Protein AF-A0A938YFH1-F1 (afdb_monomer_lite)

Organism: NCBI:txid2803911

Sequence (97 aa):
MAEPLSPSSGPPEGPDLEEIRKILDVVEHRDPETAGPERLDADHGVLLTVQAELAEAVARLREVDPDAGRPAEEQRLLLDRVENAIAENRSARARPA

Radius of gyration: 17.84 Å; chains: 1; bounding box: 34×24×69 Å

Structure (mmCIF, N/CA/C/O backbone):
data_AF-A0A938YFH1-F1
#
_entry.id   AF-A0A938YFH1-F1
#
loop_
_atom_site.group_PDB
_atom_site.id
_atom_site.type_symbol
_atom_site.label_atom_id
_atom_site.label_alt_id
_atom_site.label_comp_id
_atom_site.label_asym_id
_atom_site.label_entity_id
_atom_site.label_seq_id
_atom_site.pdbx_PDB_ins_code
_atom_site.Cartn_x
_atom_site.Cartn_y
_atom_site.Cartn_z
_atom_site.occupancy
_atom_site.B_iso_or_equiv
_atom_site.auth_seq_id
_atom_site.auth_comp_id
_atom_site.auth_asym_id
_atom_site.auth_atom_id
_atom_site.pdbx_PDB_model_num
ATOM 1 N N . MET A 1 1 ? -10.700 16.807 -47.001 1.00 51.00 1 MET A N 1
ATOM 2 C CA . MET A 1 1 ? -9.995 15.520 -46.847 1.00 51.00 1 MET A CA 1
ATOM 3 C C . MET A 1 1 ? -9.882 15.288 -45.355 1.00 51.00 1 MET A C 1
ATOM 5 O O . MET A 1 1 ? -9.390 16.180 -44.684 1.00 51.00 1 MET A O 1
ATOM 9 N N . ALA A 1 2 ? -10.484 14.220 -44.835 1.00 52.53 2 ALA A N 1
ATOM 10 C CA . ALA A 1 2 ? -10.447 13.909 -43.408 1.00 52.53 2 ALA A CA 1
ATOM 11 C C . ALA A 1 2 ? -9.199 13.063 -43.139 1.00 52.53 2 ALA A C 1
ATOM 13 O O . ALA A 1 2 ? -9.040 12.008 -43.751 1.00 52.53 2 ALA A O 1
ATOM 14 N N . GLU A 1 3 ? -8.304 13.552 -42.2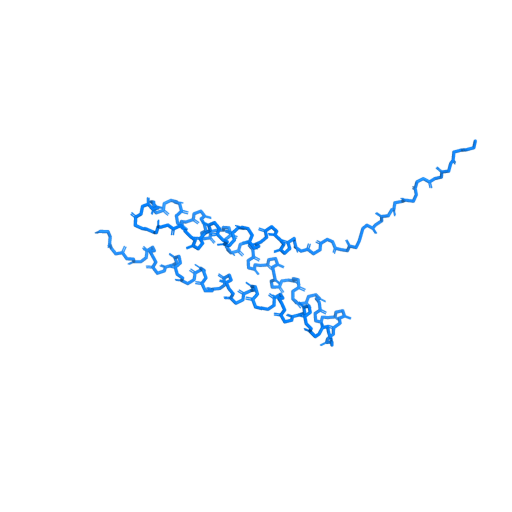88 1.00 59.03 3 GLU A N 1
ATOM 15 C CA . GLU A 1 3 ? -7.181 12.763 -41.787 1.00 59.03 3 GLU A CA 1
ATOM 16 C C . GLU A 1 3 ? -7.713 11.694 -40.817 1.00 59.03 3 GLU A C 1
ATOM 18 O O . GLU A 1 3 ? -8.584 11.999 -39.995 1.00 59.03 3 GLU A O 1
ATOM 23 N N . PRO A 1 4 ? -7.248 10.436 -40.904 1.00 57.25 4 PRO A N 1
ATOM 24 C CA . PRO A 1 4 ? -7.607 9.420 -39.931 1.00 57.25 4 PRO A CA 1
ATOM 25 C C . PRO A 1 4 ? -6.911 9.732 -38.602 1.00 57.25 4 PRO A C 1
ATOM 27 O O . PRO A 1 4 ? -5.687 9.819 -38.531 1.00 57.25 4 PRO A O 1
ATOM 30 N N . LEU A 1 5 ? -7.708 9.883 -37.544 1.00 53.34 5 LEU A N 1
ATOM 31 C CA . LEU A 1 5 ? -7.227 9.875 -36.168 1.00 53.34 5 LEU A CA 1
ATOM 32 C C . LEU A 1 5 ? -6.548 8.524 -35.922 1.00 53.34 5 LEU A C 1
ATOM 34 O O . LEU A 1 5 ? -7.218 7.492 -35.862 1.00 53.34 5 LEU A O 1
ATOM 38 N N . SER A 1 6 ? -5.221 8.525 -35.817 1.00 53.41 6 SER A N 1
ATOM 39 C CA . SER A 1 6 ? -4.479 7.387 -35.286 1.00 53.41 6 SER A CA 1
ATOM 40 C C . SER A 1 6 ? -5.079 7.019 -33.926 1.00 53.41 6 SER A C 1
ATOM 42 O O . SER A 1 6 ? -5.153 7.896 -33.060 1.00 53.41 6 SER A O 1
ATOM 44 N N . PRO A 1 7 ? -5.489 5.762 -33.681 1.00 47.31 7 PRO A N 1
ATOM 45 C CA . PRO A 1 7 ? -5.630 5.300 -32.317 1.00 47.31 7 PRO A CA 1
ATOM 46 C C . PRO A 1 7 ? -4.212 5.278 -31.748 1.00 47.31 7 PRO A C 1
ATOM 48 O O . PRO A 1 7 ? -3.452 4.341 -31.984 1.00 47.31 7 PRO A O 1
ATOM 51 N N . SER A 1 8 ? -3.815 6.343 -31.051 1.00 42.09 8 SER A N 1
ATOM 52 C CA . SER A 1 8 ? -2.716 6.236 -30.102 1.00 42.09 8 SER A CA 1
ATOM 53 C C . SER A 1 8 ? -3.190 5.244 -29.053 1.00 42.09 8 SER A C 1
ATOM 55 O O . SER A 1 8 ? -3.889 5.604 -28.111 1.00 42.09 8 SER A O 1
ATOM 57 N N . SER A 1 9 ? -2.855 3.973 -29.263 1.00 46.59 9 SER A N 1
ATOM 58 C CA . SER A 1 9 ? -2.616 3.042 -28.177 1.00 46.59 9 SER A CA 1
ATOM 59 C C . SER A 1 9 ? -1.685 3.773 -27.216 1.00 46.59 9 SER A C 1
ATOM 61 O O . SER A 1 9 ? -0.509 3.975 -27.523 1.00 46.59 9 SER A O 1
ATOM 63 N N . GLY A 1 10 ? -2.250 4.291 -26.123 1.00 39.88 10 GLY A N 1
ATOM 64 C CA . GLY A 1 10 ? -1.460 4.819 -25.024 1.00 39.88 10 GLY A CA 1
ATOM 65 C C . GLY A 1 10 ? -0.472 3.743 -24.563 1.00 39.88 10 GLY A C 1
ATOM 66 O O . GLY A 1 10 ? -0.713 2.552 -24.807 1.00 39.88 10 GLY A O 1
ATOM 67 N N . PRO A 1 11 ? 0.658 4.126 -23.942 1.00 52.91 11 PRO A N 1
ATOM 68 C CA . PRO A 1 11 ? 1.514 3.145 -23.278 1.00 52.91 11 PRO A CA 1
ATOM 69 C C . PRO A 1 11 ? 0.642 2.282 -22.351 1.00 52.91 11 PRO A C 1
ATOM 71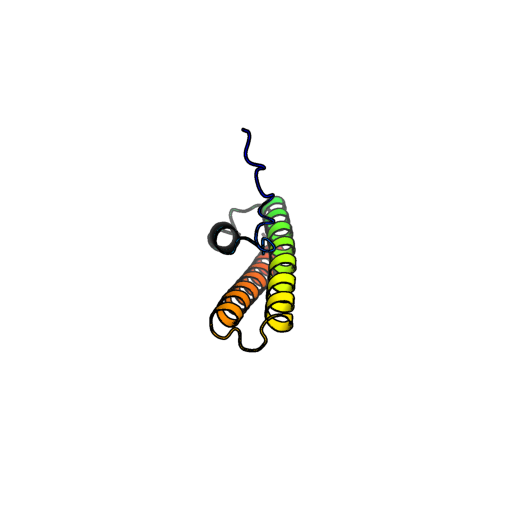 O O . PRO A 1 11 ? -0.392 2.780 -21.908 1.00 52.91 11 PRO A O 1
ATOM 74 N N . PRO A 1 12 ? 1.001 1.012 -22.073 1.00 50.31 12 PRO A N 1
ATOM 75 C CA . PRO A 1 12 ? 0.270 0.225 -21.086 1.00 50.31 12 PRO A CA 1
ATOM 76 C C . PRO A 1 12 ? 0.164 1.086 -19.831 1.00 50.31 12 PRO A C 1
ATOM 78 O O . PRO A 1 12 ? 1.194 1.444 -19.257 1.00 50.31 12 PRO A O 1
ATOM 81 N N . GLU A 1 13 ? -1.053 1.526 -19.508 1.00 58.19 13 GLU A N 1
ATOM 82 C CA . GLU A 1 13 ? -1.311 2.409 -18.380 1.00 58.19 13 GLU A CA 1
ATOM 83 C C . GLU A 1 13 ? -1.036 1.563 -17.140 1.00 58.19 13 GLU A C 1
ATOM 85 O O . GLU A 1 13 ? -1.887 0.831 -16.643 1.00 58.19 13 GLU A O 1
ATOM 90 N N . GLY A 1 14 ? 0.233 1.547 -16.729 1.00 63.50 14 GLY A N 1
ATOM 91 C CA . GLY A 1 14 ? 0.633 1.042 -15.432 1.00 63.50 14 GLY A CA 1
ATOM 92 C C . GLY A 1 14 ? -0.117 1.815 -14.349 1.00 63.50 14 GLY A C 1
ATOM 93 O O . GLY A 1 14 ? -0.656 2.891 -14.620 1.00 63.50 14 GLY A O 1
ATOM 94 N N . PRO A 1 15 ? -0.162 1.282 -13.125 1.00 77.69 15 PRO A N 1
ATOM 95 C CA . PRO A 1 15 ? -0.910 1.919 -12.058 1.00 77.69 15 PRO A CA 1
ATOM 96 C C . PRO A 1 15 ? -0.426 3.356 -11.844 1.00 77.69 15 PRO A C 1
ATOM 98 O O . PRO A 1 15 ? 0.782 3.627 -11.874 1.00 77.69 15 PRO A O 1
ATOM 101 N N . ASP A 1 16 ? -1.368 4.273 -11.628 1.00 86.12 16 ASP A N 1
ATOM 102 C CA . ASP A 1 16 ? -1.054 5.674 -11.377 1.00 86.12 16 ASP A CA 1
ATOM 103 C C . ASP A 1 16 ? -0.359 5.797 -10.012 1.00 86.12 16 ASP A C 1
ATOM 105 O O . ASP A 1 16 ? -0.964 5.721 -8.940 1.00 86.12 16 ASP A O 1
ATOM 109 N N . LEU A 1 17 ? 0.965 5.958 -10.055 1.00 85.50 17 LEU A N 1
ATOM 110 C CA . LEU A 1 17 ? 1.794 6.036 -8.855 1.00 85.50 17 LEU A CA 1
ATOM 111 C C . LEU A 1 17 ? 1.477 7.278 -8.013 1.00 85.50 17 LEU A C 1
ATOM 113 O O . LEU A 1 17 ? 1.712 7.271 -6.804 1.00 85.50 17 LEU A O 1
ATOM 117 N N . GLU A 1 18 ? 0.973 8.352 -8.623 1.00 87.69 18 GLU A N 1
ATOM 118 C CA . GLU A 1 18 ? 0.564 9.554 -7.904 1.00 87.69 18 GLU A CA 1
ATOM 119 C C . GLU A 1 18 ? -0.746 9.321 -7.147 1.00 87.69 18 GLU A C 1
ATOM 121 O O . GLU A 1 18 ? -0.868 9.724 -5.987 1.00 87.69 18 GLU A O 1
ATOM 126 N N . GLU A 1 19 ? -1.707 8.642 -7.773 1.00 88.44 19 GLU A N 1
ATOM 127 C CA . GLU A 1 19 ? -2.957 8.233 -7.135 1.00 88.44 19 GLU A CA 1
ATOM 128 C C . GLU A 1 19 ? -2.700 7.268 -5.976 1.00 88.44 19 GLU A C 1
ATOM 130 O O . GLU A 1 19 ? -3.184 7.499 -4.865 1.00 88.44 19 GLU A O 1
ATOM 135 N N . ILE A 1 20 ? -1.850 6.259 -6.176 1.00 89.56 20 ILE A N 1
ATOM 136 C CA . ILE A 1 20 ? -1.476 5.323 -5.112 1.00 89.56 20 ILE A CA 1
ATOM 137 C C . ILE A 1 20 ? -0.844 6.051 -3.924 1.00 89.56 20 ILE A C 1
ATOM 139 O O . ILE A 1 20 ? -1.190 5.783 -2.772 1.00 89.56 20 ILE A O 1
ATOM 143 N N . ARG A 1 21 ? 0.063 7.002 -4.178 1.00 91.00 21 ARG A N 1
ATOM 144 C CA . ARG A 1 21 ? 0.669 7.813 -3.110 1.00 91.00 21 ARG A CA 1
ATOM 145 C C . ARG A 1 21 ? -0.386 8.599 -2.333 1.00 91.00 21 ARG A C 1
ATOM 147 O O . ARG A 1 21 ? -0.282 8.667 -1.113 1.00 91.00 21 ARG A O 1
ATOM 154 N N . LYS A 1 22 ? -1.396 9.159 -3.008 1.00 91.44 22 LYS A N 1
ATOM 155 C CA . LYS A 1 22 ? -2.510 9.871 -2.355 1.00 91.44 22 LYS A CA 1
ATOM 156 C C . LYS A 1 22 ? -3.357 8.928 -1.503 1.00 91.44 22 LYS A C 1
ATOM 158 O O . LYS A 1 22 ? -3.699 9.280 -0.379 1.00 91.44 22 LYS A O 1
ATOM 163 N N . ILE A 1 23 ? -3.665 7.733 -2.007 1.00 90.31 23 ILE A N 1
ATOM 164 C CA . ILE A 1 23 ? -4.407 6.712 -1.255 1.00 90.31 23 ILE A CA 1
ATOM 165 C C . ILE A 1 23 ? -3.634 6.310 0.004 1.00 90.31 23 ILE A C 1
ATOM 167 O O . ILE A 1 23 ? -4.206 6.316 1.093 1.00 90.31 23 ILE A O 1
ATOM 171 N N . LEU A 1 24 ? -2.338 6.014 -0.131 1.00 91.19 24 LEU A N 1
ATOM 172 C CA . LEU A 1 24 ? -1.474 5.672 1.000 1.00 91.19 24 LEU A CA 1
ATOM 173 C C . LEU A 1 24 ? -1.444 6.777 2.045 1.00 91.19 24 LEU A C 1
ATOM 175 O O . LEU A 1 24 ? -1.638 6.495 3.219 1.00 91.19 24 LEU A O 1
ATOM 179 N N . ASP A 1 25 ? -1.275 8.028 1.621 1.00 92.81 25 ASP A N 1
ATOM 180 C CA . ASP A 1 25 ? -1.231 9.166 2.536 1.00 92.81 25 ASP A CA 1
ATOM 181 C C . ASP A 1 25 ? -2.520 9.289 3.367 1.00 92.81 25 ASP A C 1
ATOM 183 O O . A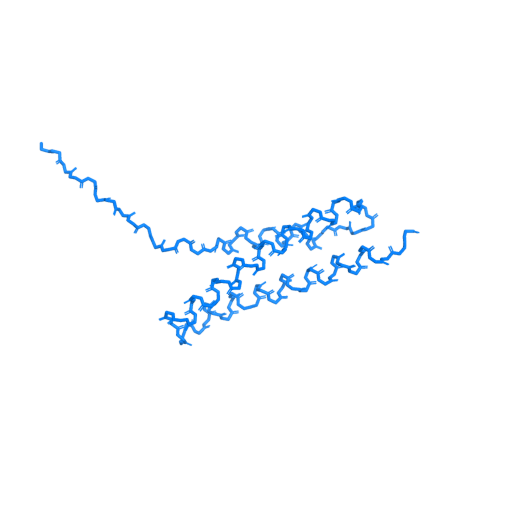SP A 1 25 ? -2.465 9.472 4.583 1.00 92.81 25 ASP A O 1
ATOM 187 N N . VAL A 1 26 ? -3.683 9.094 2.731 1.00 90.69 26 VAL A N 1
ATOM 188 C CA . VAL A 1 26 ? -4.995 9.111 3.399 1.00 90.69 26 VAL A CA 1
ATOM 189 C C . VAL A 1 26 ? -5.165 7.953 4.383 1.00 90.69 26 VAL A C 1
ATOM 191 O O . VAL A 1 26 ? -5.836 8.121 5.405 1.00 90.69 26 VAL A O 1
ATOM 194 N N . VAL A 1 27 ? -4.636 6.771 4.065 1.00 89.19 27 VAL A N 1
ATOM 195 C CA . VAL A 1 27 ? -4.751 5.588 4.927 1.00 89.19 27 VAL A CA 1
ATOM 196 C C . VAL A 1 27 ? -3.771 5.663 6.098 1.00 89.19 27 VAL A C 1
ATOM 198 O O . VAL A 1 27 ? -4.160 5.362 7.219 1.00 89.19 27 VAL A O 1
ATOM 201 N N . GLU A 1 28 ? -2.541 6.119 5.874 1.00 88.56 28 GLU A N 1
ATOM 202 C CA . GLU A 1 28 ? -1.503 6.226 6.908 1.00 88.56 28 GLU A CA 1
ATOM 203 C C . GLU A 1 28 ? -1.771 7.351 7.915 1.00 88.56 28 GLU A C 1
ATOM 205 O O . GLU A 1 28 ? -1.535 7.181 9.107 1.00 88.56 28 GLU A O 1
ATOM 210 N N . HIS A 1 29 ? -2.308 8.494 7.475 1.00 89.00 29 HIS A N 1
ATOM 211 C CA . HIS A 1 29 ? -2.689 9.579 8.392 1.00 89.00 29 HIS A CA 1
ATOM 212 C C . HIS A 1 29 ? -4.017 9.321 9.110 1.00 89.00 29 HIS A C 1
ATOM 214 O O . HIS A 1 29 ? -4.483 10.163 9.885 1.00 89.00 29 HIS A O 1
ATOM 220 N N . ARG A 1 30 ? -4.668 8.187 8.841 1.00 84.62 30 ARG A N 1
ATOM 221 C CA . ARG A 1 30 ? -5.928 7.852 9.483 1.00 84.62 30 ARG A CA 1
ATOM 222 C C . ARG A 1 30 ? -5.672 7.377 10.897 1.00 84.62 30 ARG A C 1
ATOM 224 O O . ARG A 1 30 ? -5.008 6.373 11.120 1.00 84.62 30 ARG A O 1
ATOM 231 N N . ASP A 1 31 ? -6.281 8.076 11.842 1.00 81.94 31 ASP A N 1
ATOM 232 C CA . ASP A 1 31 ? -6.234 7.683 13.237 1.00 81.94 31 ASP A CA 1
ATOM 233 C C . ASP A 1 31 ? -7.030 6.372 13.446 1.00 81.94 31 ASP A C 1
ATOM 235 O O . ASP A 1 31 ? -8.245 6.342 13.208 1.00 81.94 31 ASP A O 1
ATOM 239 N N . PRO A 1 32 ? -6.369 5.279 13.869 1.00 75.81 32 PRO A N 1
ATOM 240 C CA . PRO A 1 32 ? -7.011 3.979 14.028 1.00 75.81 32 PRO A CA 1
ATOM 241 C C . PRO A 1 32 ? -7.911 3.891 15.267 1.00 75.81 32 PRO A C 1
ATOM 243 O O . PRO A 1 32 ? -8.713 2.968 15.350 1.00 75.81 32 PRO A O 1
ATOM 246 N N . GLU A 1 33 ? -7.791 4.812 16.228 1.00 78.56 33 GLU A N 1
ATOM 247 C CA . GLU A 1 33 ? -8.628 4.847 17.436 1.00 78.56 33 GLU A CA 1
ATOM 248 C C . GLU A 1 33 ? -9.997 5.476 17.141 1.00 78.56 33 GLU A C 1
ATOM 250 O O . GLU A 1 33 ? -11.005 5.129 17.757 1.00 78.56 33 GLU A O 1
ATOM 255 N N . THR A 1 34 ? -10.047 6.380 16.162 1.00 81.56 34 THR A N 1
ATOM 256 C CA . THR A 1 34 ? -11.289 7.005 15.680 1.00 81.56 34 THR A CA 1
ATOM 257 C C . THR A 1 34 ? -11.909 6.282 14.484 1.00 81.56 34 THR A C 1
ATOM 259 O O . THR A 1 34 ? -13.117 6.390 14.251 1.00 81.56 34 THR A O 1
ATOM 262 N N . ALA A 1 35 ? -11.113 5.531 13.718 1.00 80.62 35 ALA A N 1
ATOM 263 C CA . ALA A 1 35 ? -11.605 4.710 12.623 1.00 80.62 35 ALA A CA 1
ATOM 264 C C . ALA A 1 35 ? -12.277 3.440 13.166 1.00 80.62 35 ALA A C 1
ATOM 266 O O . ALA A 1 35 ? -11.629 2.540 13.689 1.00 80.62 35 ALA A O 1
ATOM 267 N N . GLY A 1 36 ? -13.599 3.341 13.003 1.00 84.88 36 GLY A N 1
ATOM 268 C CA . GLY A 1 36 ? -14.327 2.112 13.318 1.00 84.88 36 GLY A CA 1
ATOM 269 C C . GLY A 1 36 ? -13.834 0.904 12.496 1.00 84.88 36 GLY A C 1
ATOM 270 O O . GLY A 1 36 ? -13.252 1.080 11.420 1.00 84.88 36 GLY A O 1
ATOM 271 N N . PRO A 1 37 ? -14.109 -0.333 12.948 1.00 87.31 37 PRO A N 1
ATOM 272 C CA . PRO A 1 37 ? -13.603 -1.556 12.318 1.00 87.31 37 PRO A CA 1
ATOM 273 C C . PRO A 1 37 ? -14.003 -1.690 10.842 1.00 87.31 37 PRO A C 1
ATOM 275 O O . PRO A 1 37 ? -13.179 -2.086 10.026 1.00 87.31 37 PRO A O 1
ATOM 278 N N . GLU A 1 38 ? -15.218 -1.271 10.472 1.00 90.25 38 GLU A N 1
ATOM 279 C CA . GLU A 1 38 ? -15.687 -1.266 9.076 1.00 90.25 38 GLU A CA 1
ATOM 280 C C . GLU A 1 38 ? -14.8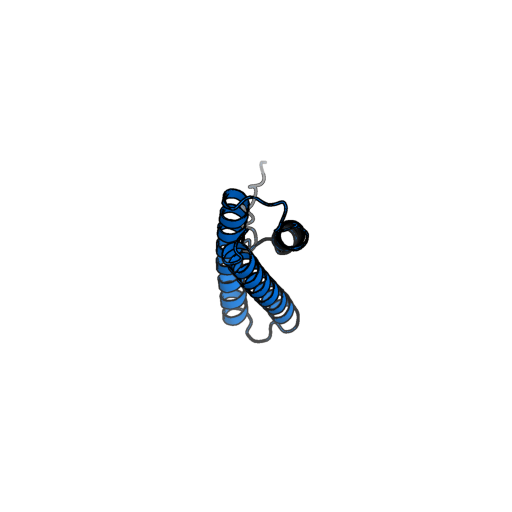02 -0.402 8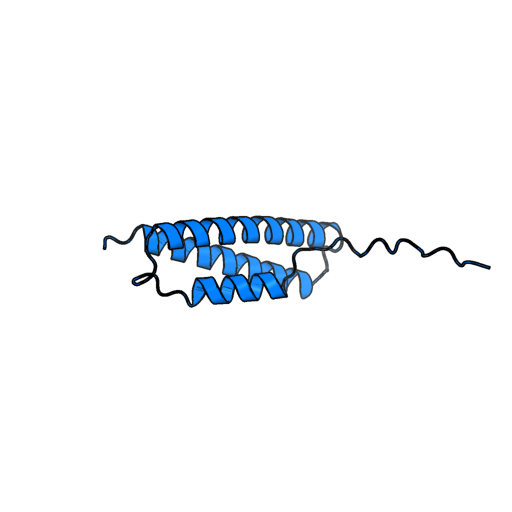.172 1.00 90.25 38 GLU A C 1
ATOM 282 O O . GLU A 1 38 ? -14.565 -0.729 7.008 1.00 90.25 38 GLU A O 1
ATOM 287 N N . ARG A 1 39 ? -14.293 0.713 8.708 1.00 89.75 39 ARG A N 1
ATOM 288 C CA . ARG A 1 39 ? -13.419 1.603 7.954 1.00 89.75 39 ARG A CA 1
ATOM 289 C C . ARG A 1 39 ? -12.027 1.010 7.805 1.00 89.75 39 ARG A C 1
ATOM 291 O O . ARG A 1 39 ? -11.491 1.049 6.703 1.00 89.75 39 ARG A O 1
ATOM 298 N N . LEU A 1 40 ? -11.486 0.421 8.871 1.00 89.94 40 LEU A N 1
ATOM 299 C CA . LEU A 1 40 ? -10.209 -0.289 8.812 1.00 89.94 40 LEU A CA 1
ATOM 300 C C . LEU A 1 40 ? -10.266 -1.460 7.820 1.00 89.94 40 LEU A C 1
ATOM 302 O O . LEU A 1 40 ? -9.321 -1.634 7.056 1.00 89.94 40 LEU A O 1
ATOM 306 N N . ASP A 1 41 ? -11.374 -2.207 7.772 1.00 91.31 41 ASP A N 1
ATOM 307 C CA . ASP A 1 41 ? -11.606 -3.271 6.786 1.00 91.31 41 ASP A CA 1
ATOM 308 C C . ASP A 1 41 ? -11.660 -2.726 5.348 1.00 91.31 41 ASP A C 1
ATOM 310 O O . ASP A 1 41 ? -11.056 -3.305 4.442 1.00 91.31 41 ASP A O 1
ATOM 314 N N . ALA A 1 42 ? -12.343 -1.596 5.132 1.00 92.00 42 ALA A N 1
ATOM 315 C CA . ALA A 1 42 ? -12.393 -0.941 3.826 1.00 92.00 42 ALA A CA 1
ATOM 316 C C . ALA A 1 42 ? -11.003 -0.467 3.373 1.00 92.00 42 ALA A C 1
ATOM 318 O O . ALA A 1 42 ? -10.598 -0.743 2.244 1.00 92.00 42 ALA A O 1
ATOM 319 N N . ASP A 1 43 ? -10.254 0.193 4.259 1.00 91.56 43 ASP A N 1
ATOM 320 C CA . ASP A 1 43 ? -8.896 0.652 3.968 1.00 91.56 43 ASP A CA 1
ATOM 321 C C . ASP A 1 43 ? -7.963 -0.548 3.702 1.00 91.56 43 ASP A C 1
ATOM 323 O O . ASP A 1 43 ? -7.157 -0.506 2.776 1.00 91.56 43 ASP A O 1
ATOM 327 N N . HIS A 1 44 ? -8.134 -1.668 4.415 1.00 93.19 44 HIS A N 1
ATOM 328 C CA . HIS A 1 44 ? -7.403 -2.911 4.149 1.00 93.19 44 HIS A CA 1
ATOM 329 C C . HIS A 1 44 ? -7.672 -3.461 2.742 1.00 93.19 44 HIS A C 1
ATOM 331 O O . HIS A 1 44 ? -6.739 -3.843 2.039 1.00 93.19 44 HIS A O 1
ATOM 337 N N . GLY A 1 45 ? -8.935 -3.485 2.306 1.00 93.19 45 GLY A N 1
ATOM 338 C CA . GLY A 1 45 ? -9.299 -3.933 0.959 1.00 93.19 45 GLY A CA 1
ATOM 339 C C . GLY A 1 45 ? -8.696 -3.055 -0.142 1.00 93.19 45 GLY A C 1
ATOM 340 O O . GLY A 1 45 ? -8.203 -3.570 -1.149 1.00 93.19 45 GLY A O 1
ATOM 341 N N . VAL A 1 46 ? -8.673 -1.737 0.075 1.00 92.75 46 VAL A N 1
ATOM 342 C CA . VAL A 1 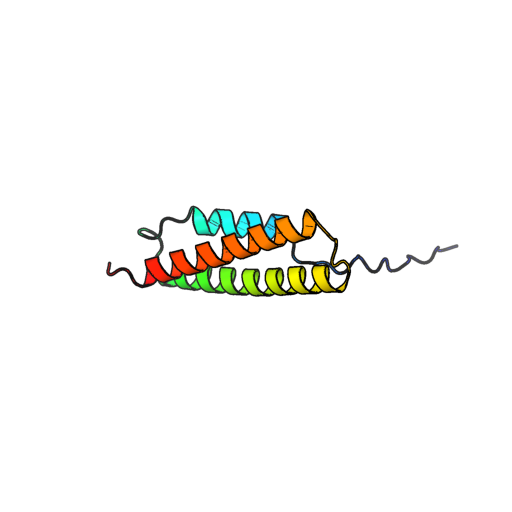46 ? -8.020 -0.786 -0.837 1.00 92.75 46 VAL A CA 1
ATOM 343 C C . VAL A 1 46 ? -6.516 -1.048 -0.898 1.00 92.75 46 VAL A C 1
ATOM 345 O O . VAL A 1 46 ? -5.971 -1.188 -1.991 1.00 92.75 46 VAL A O 1
ATOM 348 N N . LEU A 1 47 ? -5.854 -1.188 0.254 1.00 93.81 47 LEU A N 1
ATOM 349 C CA . LEU A 1 47 ? -4.418 -1.460 0.313 1.00 93.81 47 LEU A CA 1
ATOM 350 C C . LEU A 1 47 ? -4.041 -2.774 -0.390 1.00 93.81 47 LEU A C 1
ATOM 352 O O . LEU A 1 47 ? -3.045 -2.807 -1.105 1.00 93.81 47 LEU A O 1
ATOM 356 N N . LEU A 1 48 ? -4.841 -3.837 -0.243 1.00 94.25 48 LEU A N 1
ATOM 357 C CA . LEU A 1 48 ? -4.613 -5.106 -0.948 1.00 94.25 48 LEU A CA 1
ATOM 358 C C . LEU A 1 48 ? -4.746 -4.964 -2.470 1.00 94.25 48 LEU A C 1
ATOM 360 O O . LEU A 1 48 ? -3.976 -5.570 -3.213 1.00 94.25 48 LEU A O 1
ATOM 364 N N . THR A 1 49 ? -5.704 -4.159 -2.933 1.00 93.44 49 THR A N 1
ATOM 365 C CA . THR A 1 49 ? -5.886 -3.886 -4.367 1.00 93.44 49 THR A CA 1
ATOM 366 C C . THR A 1 49 ? -4.670 -3.147 -4.919 1.00 93.44 49 THR A C 1
ATOM 368 O O . THR A 1 49 ? -4.050 -3.601 -5.877 1.00 93.44 49 THR A O 1
ATOM 371 N N . VAL A 1 50 ? -4.257 -2.080 -4.232 1.00 92.88 50 VAL A N 1
ATOM 372 C CA . VAL A 1 50 ? -3.071 -1.289 -4.574 1.00 92.88 50 VAL A CA 1
ATOM 373 C C . VAL A 1 50 ? -1.797 -2.142 -4.563 1.00 92.88 50 VAL A C 1
ATOM 375 O O . VAL A 1 50 ? -0.976 -2.022 -5.472 1.00 92.88 50 VAL A O 1
ATOM 378 N N . GLN A 1 51 ? -1.626 -3.024 -3.570 1.00 94.31 51 GLN A N 1
ATOM 379 C CA . GLN A 1 51 ? -0.479 -3.935 -3.491 1.00 94.31 51 GLN A CA 1
ATOM 380 C C . GLN A 1 51 ? -0.404 -4.833 -4.730 1.00 94.31 51 GLN A C 1
ATOM 382 O O . GLN A 1 51 ? 0.674 -4.996 -5.300 1.00 94.31 51 GLN A O 1
ATOM 387 N N . ALA A 1 52 ? -1.535 -5.408 -5.152 1.00 92.44 52 ALA A N 1
ATOM 388 C CA . ALA A 1 52 ? -1.586 -6.289 -6.313 1.00 92.44 52 ALA A CA 1
ATOM 389 C C . ALA A 1 52 ? -1.203 -5.549 -7.604 1.00 92.44 52 ALA A C 1
ATOM 391 O O . ALA A 1 52 ? -0.382 -6.050 -8.374 1.00 92.44 52 ALA A O 1
ATOM 392 N N . GLU A 1 53 ? -1.733 -4.341 -7.807 1.00 90.88 53 GLU A N 1
ATOM 393 C CA . GLU A 1 53 ? -1.426 -3.522 -8.985 1.00 90.88 53 GLU A CA 1
ATOM 394 C C . GLU A 1 53 ? 0.049 -3.093 -9.026 1.00 90.88 53 GLU A C 1
ATOM 396 O O . GLU A 1 53 ? 0.705 -3.204 -10.066 1.00 90.88 53 GLU A O 1
ATOM 401 N N . LEU A 1 54 ? 0.609 -2.665 -7.888 1.00 90.25 54 LEU A N 1
ATOM 402 C CA . LEU A 1 54 ? 2.028 -2.318 -7.767 1.00 90.25 54 LEU A CA 1
ATOM 403 C C . LEU A 1 54 ? 2.944 -3.519 -7.985 1.00 90.25 54 LEU A C 1
ATOM 405 O O . LEU A 1 54 ? 3.946 -3.401 -8.689 1.00 90.25 54 LEU A O 1
ATOM 409 N N . ALA A 1 55 ? 2.612 -4.674 -7.409 1.00 90.75 55 ALA A N 1
ATOM 410 C CA . ALA A 1 55 ? 3.393 -5.892 -7.589 1.00 90.75 55 ALA A CA 1
ATOM 411 C C . ALA A 1 55 ? 3.424 -6.320 -9.064 1.00 90.75 55 ALA A C 1
ATOM 413 O O . ALA A 1 55 ? 4.484 -6.682 -9.580 1.00 90.75 55 ALA A O 1
ATOM 414 N N . GLU A 1 56 ? 2.290 -6.223 -9.763 1.00 90.19 56 GLU A N 1
ATOM 415 C CA . GLU A 1 56 ? 2.211 -6.501 -11.196 1.00 90.19 56 GLU A CA 1
ATOM 416 C C . GLU A 1 56 ? 3.016 -5.482 -12.019 1.00 90.19 56 GLU A C 1
ATOM 418 O O . GLU A 1 56 ? 3.720 -5.858 -12.956 1.00 90.19 56 GLU A O 1
ATOM 423 N N . ALA A 1 57 ? 2.976 -4.197 -11.654 1.00 87.25 57 ALA A N 1
ATOM 424 C CA . ALA A 1 57 ? 3.768 -3.155 -12.305 1.00 87.25 57 ALA A CA 1
ATOM 425 C C . ALA A 1 57 ? 5.277 -3.373 -12.140 1.00 87.25 57 ALA A C 1
ATOM 427 O O . ALA A 1 57 ? 6.007 -3.314 -13.128 1.00 87.25 57 ALA A O 1
ATOM 428 N N . VAL A 1 58 ? 5.728 -3.706 -10.927 1.00 87.38 58 VAL A N 1
ATOM 429 C CA . VAL A 1 58 ? 7.134 -4.027 -10.635 1.00 87.38 58 VAL A CA 1
ATOM 430 C C . VAL A 1 58 ? 7.578 -5.269 -11.407 1.00 87.38 58 VAL A C 1
ATOM 432 O O . VAL A 1 58 ? 8.683 -5.291 -11.954 1.00 87.38 58 VAL A O 1
ATOM 435 N N . ALA A 1 59 ? 6.733 -6.303 -11.465 1.00 87.31 59 ALA A N 1
ATOM 436 C CA . ALA A 1 59 ? 7.019 -7.518 -12.222 1.00 87.31 59 ALA A CA 1
ATOM 437 C C . ALA A 1 59 ? 7.166 -7.215 -13.719 1.00 87.31 59 ALA A C 1
ATOM 439 O O . ALA A 1 59 ? 8.207 -7.529 -14.297 1.00 87.31 59 ALA A O 1
ATOM 440 N N . ARG A 1 60 ? 6.191 -6.510 -14.309 1.00 87.06 60 ARG A N 1
ATOM 441 C CA . ARG A 1 60 ? 6.227 -6.091 -15.718 1.00 87.06 60 ARG A CA 1
ATOM 442 C C . ARG A 1 60 ? 7.440 -5.226 -16.030 1.00 87.06 60 ARG A C 1
ATOM 444 O O . ARG A 1 60 ? 8.108 -5.456 -17.033 1.00 87.06 60 ARG A O 1
ATOM 451 N N . LEU A 1 61 ? 7.748 -4.250 -15.177 1.00 83.81 61 LEU A N 1
ATOM 452 C CA . LEU A 1 61 ? 8.900 -3.375 -15.369 1.00 83.81 61 LEU A CA 1
ATOM 453 C C . LEU A 1 61 ? 10.199 -4.180 -15.395 1.00 83.81 61 LEU A C 1
ATOM 455 O O . LEU A 1 61 ? 11.027 -3.953 -16.264 1.00 83.81 61 LEU A O 1
ATOM 459 N N . ARG A 1 62 ? 10.347 -5.168 -14.507 1.00 83.50 62 ARG A N 1
ATOM 460 C CA . ARG A 1 62 ? 11.526 -6.040 -14.469 1.00 83.50 62 ARG A CA 1
ATOM 461 C C . ARG A 1 62 ? 11.630 -6.974 -15.680 1.00 83.50 62 ARG A C 1
ATOM 463 O O . ARG A 1 62 ? 12.742 -7.324 -16.066 1.00 83.50 62 ARG A O 1
ATOM 470 N N . GLU A 1 63 ? 10.503 -7.405 -16.244 1.00 84.88 63 GLU A N 1
ATOM 471 C CA . GLU A 1 63 ? 10.477 -8.213 -17.471 1.00 84.88 63 GLU A CA 1
ATOM 472 C C . GLU A 1 63 ? 10.853 -7.395 -18.711 1.00 84.88 63 GLU A C 1
ATOM 474 O O . GLU A 1 63 ? 11.572 -7.892 -19.576 1.00 84.88 63 GLU A O 1
ATOM 479 N N . VAL A 1 64 ? 10.373 -6.152 -18.798 1.00 85.94 64 VAL A N 1
ATOM 480 C CA . VAL A 1 64 ? 10.626 -5.264 -19.943 1.00 85.94 64 VAL A CA 1
ATOM 481 C C . VAL A 1 64 ? 12.007 -4.616 -19.862 1.00 85.94 64 VAL A C 1
ATOM 483 O O . VAL A 1 64 ? 12.689 -4.502 -20.880 1.00 85.94 64 VAL A O 1
ATOM 486 N N . ASP A 1 65 ? 12.419 -4.198 -18.669 1.00 80.69 65 ASP A N 1
ATOM 487 C CA . ASP A 1 65 ? 13.680 -3.512 -18.416 1.00 80.69 65 ASP A CA 1
ATOM 488 C C . ASP A 1 65 ? 14.270 -3.938 -17.053 1.00 80.69 65 ASP A C 1
ATOM 490 O O . ASP A 1 65 ? 13.989 -3.339 -16.008 1.00 80.69 65 ASP A O 1
ATOM 494 N N . PRO A 1 66 ? 15.103 -4.995 -17.028 1.00 77.38 66 PRO A N 1
ATOM 495 C CA . PRO A 1 66 ? 15.730 -5.471 -15.797 1.00 77.38 66 PRO A CA 1
ATOM 496 C C . PRO A 1 66 ? 16.743 -4.474 -15.211 1.00 77.38 66 PRO A C 1
ATOM 498 O O . PRO A 1 66 ? 17.075 -4.585 -14.029 1.00 77.38 66 PRO A O 1
ATOM 501 N N . ASP A 1 67 ? 17.195 -3.498 -16.006 1.00 80.62 67 ASP A N 1
ATOM 502 C CA . ASP A 1 67 ? 18.130 -2.436 -15.631 1.00 80.62 67 ASP A CA 1
ATOM 503 C C . ASP A 1 67 ? 17.417 -1.090 -15.408 1.00 80.62 67 ASP A C 1
ATOM 505 O O . ASP A 1 67 ? 18.072 -0.052 -15.289 1.00 80.62 67 ASP A O 1
ATOM 509 N N . ALA A 1 68 ? 16.084 -1.107 -15.250 1.00 76.62 68 ALA A N 1
ATOM 510 C CA . ALA A 1 68 ? 15.243 0.072 -15.032 1.00 76.62 68 ALA A CA 1
ATOM 511 C C . ALA A 1 68 ? 15.642 0.936 -13.819 1.00 76.62 68 ALA A C 1
ATOM 513 O O . ALA A 1 68 ? 15.058 1.996 -13.615 1.00 76.62 68 ALA A O 1
ATOM 514 N N . GLY A 1 69 ? 16.624 0.522 -13.009 1.00 81.81 69 GLY A N 1
ATOM 515 C CA . GLY A 1 69 ? 17.307 1.362 -12.028 1.00 81.81 69 GLY A CA 1
ATOM 516 C C . GLY A 1 69 ? 16.343 2.085 -11.088 1.00 81.81 69 GLY A C 1
ATOM 517 O O . GLY A 1 69 ? 15.582 1.449 -10.357 1.00 81.81 69 GLY A O 1
ATOM 518 N N . ARG A 1 70 ? 16.365 3.426 -11.127 1.00 80.44 70 ARG A N 1
ATOM 519 C CA . ARG A 1 70 ? 15.570 4.291 -10.239 1.00 80.44 70 ARG A CA 1
ATOM 520 C C . ARG A 1 70 ? 14.051 4.038 -10.344 1.00 80.44 70 ARG A C 1
ATOM 522 O O . ARG A 1 70 ? 13.450 3.844 -9.296 1.00 80.44 70 ARG A O 1
ATOM 529 N N . PRO A 1 71 ? 13.406 4.013 -11.527 1.00 80.88 71 PRO A N 1
ATOM 530 C CA . PRO A 1 71 ? 11.987 3.662 -11.652 1.00 80.88 71 PRO A CA 1
ATOM 531 C C . PRO A 1 71 ? 11.569 2.362 -10.946 1.00 80.88 71 PRO A C 1
ATOM 533 O O . PRO A 1 71 ? 10.549 2.333 -10.257 1.00 80.88 71 PRO A O 1
ATOM 536 N N . ALA A 1 72 ? 12.362 1.294 -11.078 1.00 81.62 72 ALA A N 1
ATOM 537 C CA . ALA A 1 72 ? 12.073 0.021 -10.417 1.00 81.62 72 ALA A CA 1
ATOM 538 C C . ALA A 1 72 ? 12.258 0.106 -8.897 1.00 81.62 72 ALA A C 1
ATOM 540 O O . ALA A 1 72 ? 11.510 -0.515 -8.141 1.00 81.62 72 ALA A O 1
ATOM 541 N N . GLU A 1 73 ? 13.231 0.892 -8.444 1.00 88.06 73 GLU A N 1
ATOM 542 C CA . GLU A 1 73 ? 13.447 1.177 -7.029 1.00 88.06 73 GLU A CA 1
ATOM 543 C C . GLU A 1 73 ? 12.299 2.002 -6.428 1.00 88.06 73 GLU A C 1
ATOM 545 O O . GLU A 1 73 ? 11.800 1.659 -5.362 1.00 88.06 73 GLU A O 1
ATOM 550 N N . GLU A 1 74 ? 11.801 3.022 -7.131 1.00 88.12 74 GLU A N 1
ATOM 551 C CA . GLU A 1 74 ? 10.668 3.838 -6.679 1.00 88.12 74 GLU A CA 1
ATOM 552 C C . GLU A 1 74 ? 9.382 3.017 -6.520 1.00 88.12 74 GLU A C 1
ATOM 554 O O . GLU A 1 74 ? 8.676 3.170 -5.522 1.00 88.12 74 GLU A O 1
ATOM 559 N N . GLN A 1 75 ? 9.080 2.131 -7.473 1.00 88.00 75 GLN A N 1
ATOM 560 C CA . GLN A 1 75 ? 7.913 1.250 -7.377 1.00 88.00 75 GLN A CA 1
ATOM 561 C C . GLN A 1 75 ? 8.069 0.210 -6.262 1.00 88.00 75 GLN A C 1
ATOM 563 O O . GLN A 1 75 ? 7.105 -0.074 -5.557 1.00 88.00 75 GLN A O 1
ATOM 568 N N . ARG A 1 76 ? 9.283 -0.317 -6.052 1.00 88.62 76 ARG A N 1
ATOM 569 C CA . ARG A 1 76 ? 9.578 -1.211 -4.922 1.00 88.62 76 ARG A CA 1
ATOM 570 C C . ARG A 1 76 ? 9.382 -0.519 -3.580 1.00 88.62 76 ARG A C 1
ATOM 572 O O . ARG A 1 76 ? 8.649 -1.037 -2.753 1.00 88.62 76 ARG A O 1
ATOM 579 N N . LEU A 1 77 ? 9.946 0.675 -3.398 1.00 92.00 77 LEU A N 1
ATOM 580 C CA . LEU A 1 77 ? 9.766 1.458 -2.172 1.00 92.00 77 LEU A CA 1
ATOM 581 C C . LEU A 1 77 ? 8.291 1.768 -1.899 1.00 92.00 77 LEU A C 1
ATOM 583 O O . LEU A 1 77 ? 7.859 1.776 -0.747 1.00 92.00 77 LEU A O 1
ATOM 587 N N . LEU A 1 78 ? 7.508 2.023 -2.951 1.00 92.25 78 LEU A N 1
ATOM 588 C CA . LEU A 1 78 ? 6.074 2.238 -2.808 1.00 92.25 78 LEU A CA 1
ATOM 589 C C . LEU A 1 78 ? 5.347 0.948 -2.408 1.00 92.25 78 LEU A C 1
ATOM 591 O O . LEU A 1 78 ? 4.484 1.001 -1.538 1.00 92.25 78 LEU A O 1
ATOM 595 N N . LEU A 1 79 ? 5.724 -0.199 -2.978 1.00 92.75 79 LEU A N 1
ATOM 596 C CA . LEU A 1 79 ? 5.197 -1.506 -2.585 1.00 92.75 79 LEU A CA 1
ATOM 597 C C . LEU A 1 79 ? 5.523 -1.831 -1.118 1.00 92.75 79 LEU A C 1
ATOM 599 O O . LEU A 1 79 ? 4.612 -2.166 -0.367 1.00 92.75 79 LEU A O 1
ATOM 603 N N . ASP A 1 80 ? 6.771 -1.641 -0.681 1.00 94.25 80 ASP A N 1
ATOM 604 C CA . ASP A 1 80 ? 7.177 -1.795 0.725 1.00 94.25 80 ASP A CA 1
ATOM 605 C C . ASP A 1 80 ? 6.342 -0.898 1.659 1.00 94.25 80 ASP A C 1
ATOM 607 O O . ASP A 1 80 ? 5.925 -1.312 2.743 1.00 94.25 80 ASP A O 1
ATOM 611 N N . ARG A 1 81 ? 6.052 0.344 1.246 1.00 94.56 81 ARG A N 1
ATOM 612 C CA . ARG A 1 81 ? 5.191 1.259 2.013 1.00 94.56 81 ARG A CA 1
ATOM 613 C C . ARG A 1 81 ? 3.759 0.725 2.134 1.00 94.56 81 ARG A C 1
ATOM 615 O O . ARG A 1 81 ? 3.204 0.741 3.229 1.00 94.56 81 ARG A O 1
ATOM 622 N N . VAL A 1 82 ? 3.187 0.194 1.050 1.00 94.25 82 VAL A N 1
ATOM 623 C CA . VAL A 1 82 ? 1.861 -0.452 1.077 1.00 94.25 82 VAL A CA 1
ATOM 624 C C . VAL A 1 82 ? 1.851 -1.648 2.023 1.00 94.25 82 VAL A C 1
ATOM 626 O O . VAL A 1 82 ? 0.934 -1.780 2.830 1.00 94.25 82 VAL A O 1
ATOM 629 N N . GLU A 1 83 ? 2.869 -2.504 1.968 1.00 94.44 83 GLU A N 1
ATOM 630 C CA . GLU A 1 83 ? 2.967 -3.682 2.834 1.00 94.44 83 GLU A CA 1
ATOM 631 C C . GLU A 1 83 ? 3.050 -3.309 4.317 1.00 94.44 83 GLU A C 1
ATOM 633 O O . GLU A 1 83 ? 2.384 -3.930 5.153 1.00 94.44 83 GLU A O 1
ATOM 638 N N . ASN A 1 84 ? 3.788 -2.245 4.642 1.00 94.56 84 ASN A N 1
ATOM 639 C CA . ASN A 1 84 ? 3.817 -1.690 5.992 1.00 94.56 84 ASN A CA 1
ATOM 640 C C . ASN A 1 84 ? 2.442 -1.154 6.416 1.00 94.56 84 ASN A C 1
ATOM 642 O O . ASN A 1 84 ? 1.954 -1.534 7.481 1.00 94.56 84 ASN A O 1
ATOM 646 N N . ALA A 1 85 ? 1.763 -0.373 5.570 1.00 92.62 85 ALA A N 1
ATOM 647 C CA . ALA A 1 85 ? 0.420 0.133 5.865 1.00 92.62 85 ALA A CA 1
ATOM 648 C C . ALA A 1 85 ? -0.600 -1.007 6.084 1.00 92.62 85 ALA A C 1
ATOM 650 O O . ALA A 1 85 ? -1.452 -0.934 6.973 1.00 92.62 85 ALA A O 1
ATOM 651 N N . ILE A 1 86 ? -0.491 -2.109 5.330 1.00 93.69 86 ILE A N 1
ATOM 652 C CA . ILE A 1 86 ? -1.305 -3.322 5.526 1.00 93.69 86 ILE A CA 1
ATOM 653 C C . ILE A 1 86 ? -1.034 -3.940 6.900 1.00 93.69 86 ILE A C 1
ATOM 655 O O . ILE A 1 86 ? -1.977 -4.323 7.605 1.00 93.69 86 ILE A O 1
ATOM 659 N N . ALA A 1 87 ? 0.238 -4.061 7.285 1.00 92.94 87 ALA A N 1
ATOM 660 C CA . ALA A 1 87 ? 0.636 -4.627 8.569 1.00 92.94 87 ALA A CA 1
ATOM 661 C C . ALA A 1 87 ? 0.157 -3.766 9.751 1.00 92.94 87 ALA A C 1
ATOM 663 O O . ALA A 1 87 ? -0.343 -4.306 10.746 1.00 92.94 87 ALA A O 1
ATOM 664 N N . GLU A 1 88 ? 0.243 -2.441 9.632 1.00 91.12 88 GLU A N 1
ATOM 665 C CA . GLU A 1 88 ? -0.261 -1.497 10.632 1.00 91.12 88 GLU A CA 1
ATOM 666 C C . GLU A 1 88 ? -1.783 -1.553 10.749 1.00 91.12 88 GLU A C 1
ATOM 668 O O . GLU A 1 88 ? -2.304 -1.719 11.854 1.00 91.12 88 GLU A O 1
ATOM 673 N N . ASN A 1 89 ? -2.504 -1.535 9.625 1.00 90.12 89 ASN A N 1
ATOM 674 C CA . ASN A 1 89 ? -3.958 -1.681 9.605 1.00 90.12 89 ASN A CA 1
ATOM 675 C C . ASN A 1 89 ? -4.398 -3.005 10.258 1.00 90.12 89 ASN A C 1
ATOM 677 O O . ASN A 1 89 ? -5.288 -3.032 11.111 1.00 90.12 89 ASN A O 1
ATOM 681 N N . ARG A 1 90 ? -3.718 -4.114 9.940 1.00 90.12 90 ARG A N 1
ATOM 682 C CA . ARG A 1 90 ? -3.974 -5.414 10.576 1.00 90.12 90 ARG A CA 1
ATOM 683 C C . ARG A 1 90 ? -3.726 -5.374 12.085 1.00 90.12 90 ARG A C 1
ATOM 685 O O . ARG A 1 90 ? -4.488 -5.978 12.839 1.00 90.12 90 ARG A O 1
ATOM 692 N N . SER A 1 91 ? -2.679 -4.681 12.522 1.00 90.44 91 SER A N 1
ATOM 693 C CA . SER A 1 91 ? -2.346 -4.532 13.941 1.00 90.44 91 SER A CA 1
ATOM 694 C C . SER A 1 91 ? -3.372 -3.673 14.681 1.00 90.44 91 SER A C 1
ATOM 696 O O . SER A 1 91 ? -3.760 -4.022 15.794 1.00 90.44 91 SER A O 1
ATOM 698 N N . ALA A 1 92 ? -3.866 -2.602 14.053 1.00 87.38 92 ALA A N 1
ATOM 699 C CA . ALA A 1 92 ? -4.945 -1.771 14.580 1.00 87.38 92 ALA A CA 1
ATOM 700 C C . ALA A 1 92 ? -6.234 -2.581 14.786 1.00 87.38 92 ALA A C 1
ATOM 702 O O . ALA A 1 92 ? -6.830 -2.522 15.856 1.00 87.38 92 ALA A O 1
ATOM 703 N N . ARG A 1 93 ? -6.604 -3.426 13.816 1.00 83.75 93 ARG A N 1
ATOM 704 C CA . ARG A 1 93 ? -7.779 -4.317 13.904 1.00 83.75 93 ARG A CA 1
ATOM 705 C C . ARG A 1 93 ? -7.670 -5.373 15.007 1.00 83.75 93 ARG A C 1
ATOM 707 O O . ARG A 1 93 ? -8.684 -5.823 15.529 1.00 83.75 93 ARG A O 1
ATOM 714 N N . ALA A 1 94 ? -6.454 -5.806 15.334 1.00 84.88 94 ALA A N 1
ATOM 715 C CA . ALA A 1 94 ? -6.206 -6.796 16.379 1.00 84.88 94 ALA A CA 1
ATOM 716 C C . ALA A 1 94 ? -6.153 -6.189 17.793 1.00 84.88 94 ALA A C 1
ATOM 718 O O . ALA A 1 94 ? -6.121 -6.939 18.773 1.00 84.88 94 ALA A O 1
ATOM 719 N N . ARG A 1 95 ? -6.112 -4.855 17.919 1.00 76.12 95 ARG A N 1
ATOM 720 C CA . ARG A 1 95 ? -6.072 -4.175 19.214 1.00 76.12 95 ARG A CA 1
ATOM 721 C C . ARG A 1 95 ? -7.478 -4.197 19.836 1.00 76.12 95 ARG A C 1
ATOM 723 O O . ARG A 1 95 ? -8.429 -3.794 19.171 1.00 76.12 95 ARG A O 1
ATOM 730 N N . PRO A 1 96 ? -7.644 -4.681 21.079 1.00 59.00 96 PRO A N 1
ATOM 731 C CA . PRO A 1 96 ? -8.925 -4.575 21.767 1.00 59.00 96 PRO A CA 1
ATOM 732 C C . PRO A 1 96 ? -9.232 -3.097 22.042 1.00 59.00 96 PRO A C 1
ATOM 734 O O . PRO A 1 96 ? -8.342 -2.367 22.483 1.00 59.00 96 PRO A O 1
ATOM 737 N N . ALA A 1 97 ? -10.466 -2.687 21.740 1.00 59.62 97 ALA A N 1
ATOM 738 C CA . ALA A 1 97 ? -11.012 -1.379 22.101 1.00 59.62 97 ALA A CA 1
ATOM 739 C C . ALA A 1 97 ? -11.189 -1.234 23.621 1.00 59.62 97 ALA A C 1
ATOM 741 O O . ALA A 1 97 ? -11.456 -2.266 24.285 1.00 59.62 97 ALA A O 1
#

pLDDT: mean 82.27, std 14.09, range [39.88, 94.56]

Secondary structure (DSSP, 8-state):
-PPP------S-----HHHHHHHHHHHHTS-TTTS-HHHHHHHHHHHHHHHHHHHHHHHHHHHH-TT-HHHHHHHHHHHHHHHHHHHHHHHHHHS--

Foldseek 3Di:
DDDDDPPPPDDPPQDDPVVLVVLLVVLVPDDLVPDDPVRLVVSLVVLVVSLVSLVVSLVVCCVVPVPPPPVSVSSVVSSVSSVVSNVVSVVSNVDDD

=== Feature glossary ===
Reading guide. The protein is described through the following features:

Foldseek 3Di. A 3Di character summarizes, for each residue, the relative orientation of the Cα frame of its nearest spatial neighbor. Because it encodes fold topology rather than chemistry, 3Di alignments detect remote structural similarity that sequence alignment misses.

Contact-map, Ramachandran, and PAE plots. Plot images: a contact map (which residues are close in 3D, as an N×N binary image), a Ramachandran scatter (backbone torsion angles, revealing secondary-structure composition at a glance), and — for AlphaFold structures — a PAE heatmap (pairwise prediction confidence).

Radius of gyration, Cα contacts, bounding box. Radius of gyration (Rg) is the root-mean-square distance of Cα atoms from their centroid — a single number for overall size and compactness. A globular domain of N residues has Rg ≈ 2.2·N^0.38 Å; an extended or disordered chain has a much larger Rg. The Cα contact count is the number of residue pairs whose Cα atoms are within 8 Å and are more than four positions apart in sequence — a standard proxy for tertiary packing density. The bounding box is the smallest axis-aligned box enclosing all Cα atoms.

Secondary structure (8-state, DSSP). Eight-state secondary structure (DSSP): H is the canonical α-helix, G the tighter 3₁₀-helix, I the wider π-helix; E/B are β-structure, T and S are turns and bends, and '-' is everything else. DSSP derives these from the pattern of main-chain N–H···O=C hydrogen bonds, not from the sequence.

B-factor. B-factor (Debye–Waller factor) reflects atomic displacement in the crystal lattice. It is an experimental observable (units Å²), not a prediction; low values mean the atom is pinned down, high values mean it moves or is heterogeneous across the crystal.

pLDDT. pLDDT is the predicted lDDT-Cα score: AlphaFold's confidence that the local environment of each residue (all inter-atomic distances within 15 Å) is correctly placed. It is a per-residue number between 0 and 100, with higher meaning more reliable.

Nearest PDB structures. Nearest PDB neighbors are the top structural matches found by Foldseek when searching this structure against the entire Protein Data Bank. Each hit reports a TM-score (0 to 1; >0.5 almost always implies the same fold) and an E-value. These are *structural* homologs — they may share no detectable sequence similarity.

Solvent-accessible surface area. Accessible surface area quantifies burial. A residue with SASA near zero is packed into the hydrophobic core; one with SASA >100 Å² sits on the surface. Computed here via the Shrake–Rupley numerical algorithm with a 1.4 Å probe.

Rendered structure images. Structure images are PyMOL renders from six orthogonal camera directions. Cartoon representation draws helices as coils and strands as arrows; sticks shows the backbone as bonds; surface shows the solvent-excluded envelope. Rainbow coloring maps sequence position to hue (blue→red, N→C); chain coloring assigns a distinct color per polypeptide.

Backbone torsions (φ/ψ). φ (phi) and ψ (psi) are the two rotatable backbone dihedrals per residue: φ is the C(i-1)–N–Cα–C torsion, ψ is the N–Cα–C–N(i+1) torsion, both in degrees on (−180°, 180°]. α-helical residues cluster near (−60°, −45°); β-strand residues near (−120°, +130°). A Ramachandran plot is simply a scatter of (φ, ψ) for every residue.

Predicted aligned error. Predicted Aligned Error (PAE) is an AlphaFold confidence matrix: entry (i, j) is the expected error in the position of residue j, in ångströms, when the prediction is superimposed on the true structure at residue i. Low PAE within a block of residues means that block is internally rigid and well-predicted; high PAE between two blocks means their relative placement is uncertain even if each block individually is confident.

mmCIF coordinates. Structure coordinates are given as an mmCIF _atom_site loop: one row per atom with element, residue name, chain id, sequence number, and x/y/z position in Å. Only the four main-chain atoms per residue are included here; side chains are omitted to keep the record compact.

InterPro / GO / CATH / organism. Database cross-references. InterPro integrates a dozen domain/family signature databases into unified entries with residue-range hits. GO terms attach function/process/location labels with evidence codes. CATH codes position the fold in a four-level structural taxonomy. Organism is the NCBI-taxonomy species name.

Secondary structure (3-state, P-SEA). SS3 is a coarse helix/strand/coil call (letters a/b/c) made by the P-SEA algorithm from inter-Cα distances and dihedrals. It is less detailed than DSSP but needs only Cα positions.

Sequence. Sequence gives the chain of amino acids in standard one-letter code (A=alanine, C=cysteine, …, Y=tyrosine), read N→C. It is the only feature that is directly encoded by the gene; all structural features are derived from the folded form of this sequence.